Protein AF-A0AAW0LZE9-F1 (afdb_monomer_lite)

Secondary structure (DSSP, 8-state):
---PPPPSB-TTS-B-----GGG-----S-----HHHHHHHHHHHHHHT---SSHHHHHHHTT---PPPPPPTT---

Structure (mmCIF, N/CA/C/O backbone):
data_AF-A0AAW0LZE9-F1
#
_entry.id   AF-A0AAW0LZE9-F1
#
loop_
_atom_site.group_PDB
_atom_site.id
_atom_site.type_symbol
_atom_site.label_atom_id
_atom_site.label_alt_id
_atom_site.label_comp_id
_atom_site.label_asym_id
_atom_site.label_entity_id
_atom_site.label_seq_id
_atom_site.pdbx_PDB_ins_code
_atom_site.Cartn_x
_atom_site.Cartn_y
_atom_site.Cartn_z
_atom_site.occupancy
_atom_site.B_iso_or_equiv
_atom_site.auth_seq_id
_atom_site.auth_comp_id
_atom_site.auth_asym_id
_atom_site.auth_atom_id
_atom_site.pdbx_PDB_model_num
ATOM 1 N N . MET A 1 1 ? -14.168 0.707 -8.707 1.00 35.38 1 MET A N 1
ATOM 2 C CA . MET A 1 1 ? -14.873 0.081 -7.575 1.00 35.38 1 MET A CA 1
ATOM 3 C C . MET A 1 1 ? -13.903 -0.931 -7.018 1.00 35.38 1 MET A C 1
ATOM 5 O O . MET A 1 1 ? -13.669 -1.940 -7.665 1.00 35.38 1 MET A O 1
ATOM 9 N N . GLU A 1 2 ? -13.210 -0.575 -5.946 1.00 44.94 2 GLU A N 1
ATOM 10 C CA . GLU A 1 2 ? -12.174 -1.416 -5.350 1.00 44.94 2 GLU A CA 1
ATOM 11 C C . GLU A 1 2 ? -12.859 -2.523 -4.550 1.00 44.94 2 GLU A C 1
ATOM 13 O O . GLU A 1 2 ? -13.585 -2.254 -3.593 1.00 44.94 2 GLU A O 1
ATOM 18 N N . THR A 1 3 ? -12.716 -3.772 -4.982 1.00 36.53 3 THR A N 1
ATOM 19 C CA . THR A 1 3 ? -13.173 -4.921 -4.202 1.00 36.53 3 THR A CA 1
ATOM 20 C C . THR A 1 3 ? -12.174 -5.137 -3.079 1.00 36.53 3 THR A C 1
ATOM 22 O O . THR A 1 3 ? -11.192 -5.857 -3.259 1.00 36.53 3 THR A O 1
ATOM 25 N N . ARG A 1 4 ? -12.411 -4.505 -1.925 1.00 57.72 4 ARG A N 1
ATOM 26 C CA . ARG A 1 4 ? -11.743 -4.875 -0.673 1.00 57.72 4 ARG A CA 1
ATOM 27 C C . ARG A 1 4 ? -11.902 -6.389 -0.526 1.00 57.72 4 ARG A C 1
ATOM 29 O O . ARG A 1 4 ? -13.027 -6.895 -0.533 1.00 57.72 4 ARG A O 1
ATOM 36 N N . LEU A 1 5 ? -10.787 -7.120 -0.522 1.00 63.81 5 LEU A N 1
ATOM 37 C CA . LEU A 1 5 ? -10.834 -8.566 -0.334 1.00 63.81 5 LEU A CA 1
ATOM 38 C C . LEU A 1 5 ? -11.525 -8.825 1.012 1.00 63.81 5 LEU A C 1
ATOM 40 O O . LEU A 1 5 ? -11.167 -8.169 1.989 1.00 63.81 5 LEU A O 1
ATOM 44 N N . PRO A 1 6 ? -12.518 -9.727 1.081 1.00 69.25 6 PRO A N 1
ATOM 45 C CA . PRO A 1 6 ? -13.167 -10.031 2.347 1.00 69.25 6 PRO A CA 1
ATOM 46 C C . PRO A 1 6 ? -12.135 -10.583 3.329 1.00 69.25 6 PRO A C 1
ATOM 48 O O . PRO A 1 6 ? -11.262 -11.365 2.924 1.00 69.25 6 PRO A O 1
ATOM 51 N N . ASP A 1 7 ? -12.259 -10.163 4.589 1.00 84.19 7 ASP A N 1
ATOM 52 C CA . ASP A 1 7 ? -11.301 -10.465 5.647 1.00 84.19 7 ASP A CA 1
ATOM 53 C C . ASP A 1 7 ? -11.064 -11.981 5.771 1.00 84.19 7 ASP A C 1
ATOM 55 O O . ASP A 1 7 ? -12.005 -12.780 5.694 1.00 84.19 7 ASP A O 1
ATOM 59 N N . PRO A 1 8 ? -9.803 -12.419 5.947 1.00 90.62 8 PRO A N 1
ATOM 60 C CA . PRO A 1 8 ? -9.480 -13.840 6.049 1.00 90.62 8 PRO A CA 1
ATOM 61 C C . PRO A 1 8 ? -10.002 -14.489 7.339 1.00 90.62 8 PRO A C 1
ATOM 63 O O . PRO A 1 8 ? -10.107 -15.717 7.395 1.00 90.62 8 PRO A O 1
ATOM 66 N N . ALA A 1 9 ? -10.335 -13.690 8.356 1.00 93.38 9 ALA A N 1
ATOM 67 C CA . ALA A 1 9 ? -10.834 -14.141 9.648 1.00 93.38 9 ALA A CA 1
ATOM 68 C C . ALA A 1 9 ? -12.078 -13.352 10.078 1.00 93.38 9 ALA A C 1
ATOM 70 O O . ALA A 1 9 ? -12.248 -12.195 9.699 1.00 93.38 9 ALA A O 1
ATOM 71 N N . ASN A 1 10 ? -12.944 -13.984 10.873 1.00 92.31 10 ASN A N 1
ATOM 72 C CA . ASN A 1 10 ? -14.102 -13.324 11.477 1.00 92.31 10 ASN A CA 1
ATOM 73 C C . ASN A 1 10 ? -13.735 -12.632 12.807 1.00 92.31 10 ASN A C 1
ATOM 75 O O . ASN A 1 10 ? -12.617 -12.754 13.308 1.00 92.31 10 ASN A O 1
ATOM 79 N N . SER A 1 11 ? -14.703 -11.938 13.413 1.00 93.25 11 SER A N 1
ATOM 80 C CA . SER A 1 11 ? -14.538 -11.239 14.699 1.00 93.25 11 SER A CA 1
ATOM 81 C C . SER A 1 11 ? -14.200 -12.152 15.885 1.00 93.25 11 SER A C 1
ATOM 83 O O . SER A 1 11 ? -13.761 -11.668 16.922 1.00 93.25 11 SER A O 1
ATOM 85 N N . GLU A 1 12 ? -14.393 -13.463 15.747 1.00 95.62 12 GLU A N 1
ATOM 86 C CA . GLU A 1 12 ? -14.060 -14.477 16.753 1.00 95.62 12 GLU A CA 1
ATOM 87 C C . GLU A 1 12 ? -12.691 -15.134 16.488 1.00 95.62 12 GLU A C 1
ATOM 89 O O . GLU A 1 12 ? -12.338 -16.122 17.123 1.00 95.62 12 GLU A O 1
ATOM 94 N N . SER A 1 13 ? -11.889 -14.575 15.572 1.00 90.69 13 SER A N 1
ATOM 95 C CA . SER A 1 13 ? -10.567 -15.084 15.172 1.00 90.69 13 SER A CA 1
ATOM 96 C C . SER A 1 13 ? -10.573 -16.452 14.470 1.00 90.69 13 SER A C 1
ATOM 98 O O . SER A 1 13 ? -9.530 -17.101 14.378 1.00 90.69 13 SER A O 1
ATOM 100 N N . PHE A 1 14 ? -11.709 -16.894 13.919 1.00 94.56 14 PHE A N 1
ATOM 101 C CA . P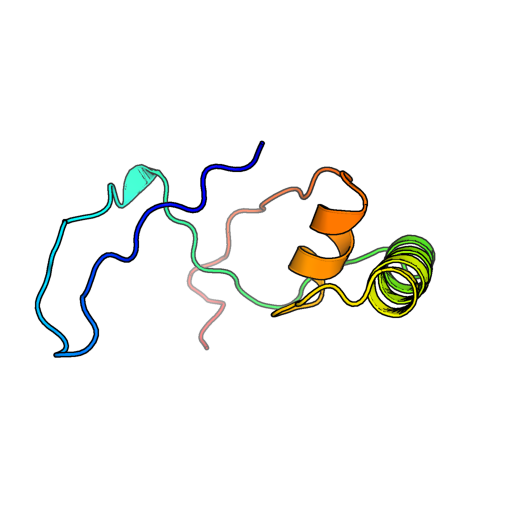HE A 1 14 ? -11.761 -18.093 13.079 1.00 94.56 14 PHE A CA 1
ATOM 102 C C . PHE A 1 14 ? -11.441 -17.771 11.622 1.00 94.56 14 PHE A C 1
ATOM 104 O O . PHE A 1 14 ? -11.914 -16.775 11.072 1.00 94.56 14 PHE A O 1
ATOM 111 N N . VAL A 1 15 ? -10.684 -18.660 10.974 1.00 91.94 15 VAL A N 1
ATOM 112 C CA . VAL A 1 15 ? -10.372 -18.572 9.542 1.00 91.94 15 VAL A CA 1
ATOM 113 C C . VAL A 1 15 ? -11.651 -18.766 8.725 1.00 91.94 15 VAL A C 1
ATOM 115 O O . VAL A 1 15 ? -12.268 -19.827 8.776 1.00 91.94 15 VAL A O 1
ATOM 118 N N . VAL A 1 16 ? -12.019 -17.756 7.938 1.00 94.19 16 VAL A N 1
ATOM 119 C CA . VAL A 1 16 ? -13.153 -17.800 6.998 1.00 94.19 16 VAL A CA 1
ATOM 120 C C . VAL A 1 16 ? -12.681 -18.225 5.609 1.00 94.19 16 VAL A C 1
ATOM 122 O O . VAL A 1 16 ? -13.405 -18.896 4.875 1.00 94.19 16 VAL A O 1
ATOM 125 N N . ARG A 1 17 ? -11.451 -17.851 5.234 1.00 89.62 17 ARG A N 1
ATOM 126 C CA . ARG A 1 17 ? -10.852 -18.202 3.943 1.00 89.62 17 ARG A CA 1
ATOM 127 C C . ARG A 1 17 ? -9.332 -18.108 3.965 1.00 89.62 17 ARG A C 1
ATOM 129 O O . ARG A 1 17 ? -8.746 -17.342 4.723 1.00 89.62 17 ARG A O 1
ATOM 136 N N . THR A 1 18 ? -8.695 -18.826 3.048 1.00 90.12 18 THR A N 1
ATOM 137 C CA . THR A 1 18 ? -7.267 -18.675 2.754 1.00 90.12 18 THR A CA 1
ATOM 138 C C . THR A 1 18 ? -7.078 -17.701 1.590 1.00 90.12 18 THR A C 1
ATOM 140 O O . THR A 1 18 ? -7.736 -17.832 0.557 1.00 90.12 18 THR A O 1
ATOM 143 N N . LEU A 1 19 ? -6.194 -16.716 1.756 1.00 90.00 19 LEU A N 1
ATOM 144 C CA . LEU A 1 19 ? -5.790 -15.793 0.691 1.00 90.00 19 LEU A CA 1
ATOM 145 C C . LEU A 1 19 ? -4.672 -16.417 -0.159 1.00 90.00 19 LEU A C 1
ATOM 147 O O . LEU A 1 19 ? -3.827 -17.144 0.371 1.00 90.00 19 LEU A O 1
ATOM 151 N N . ASP A 1 20 ? -4.643 -16.121 -1.461 1.00 89.25 20 ASP A N 1
ATOM 152 C CA . ASP A 1 20 ? -3.529 -16.524 -2.325 1.00 89.25 20 ASP A CA 1
ATOM 153 C C . ASP A 1 20 ? -2.287 -15.693 -1.987 1.00 89.25 20 ASP A C 1
ATOM 155 O O . ASP A 1 20 ? -2.206 -14.504 -2.285 1.00 89.25 20 ASP A O 1
ATOM 159 N N . ARG A 1 21 ? -1.294 -16.324 -1.357 1.00 89.00 21 ARG A N 1
ATOM 160 C CA . ARG A 1 21 ? -0.067 -15.644 -0.920 1.00 89.00 21 ARG A CA 1
ATOM 161 C C . ARG A 1 21 ? 0.764 -15.094 -2.078 1.00 89.00 21 ARG A C 1
ATOM 163 O O . ARG A 1 21 ? 1.565 -14.202 -1.844 1.00 89.00 21 ARG A O 1
ATOM 170 N N . LYS A 1 22 ? 0.578 -15.585 -3.310 1.00 88.06 22 LYS A N 1
ATOM 171 C CA . LYS A 1 22 ? 1.311 -15.087 -4.488 1.00 88.06 22 LYS A CA 1
ATOM 172 C C . LYS A 1 22 ? 0.923 -13.661 -4.870 1.00 88.06 22 LYS A C 1
ATOM 174 O O . LYS A 1 22 ? 1.671 -13.004 -5.584 1.00 88.06 22 LYS A O 1
ATOM 179 N N . THR A 1 23 ? -0.244 -13.200 -4.422 1.00 86.38 23 THR A N 1
ATOM 180 C CA . THR A 1 23 ? -0.747 -11.851 -4.701 1.00 86.38 23 THR A CA 1
ATOM 181 C C . THR A 1 23 ? -0.573 -10.905 -3.516 1.00 86.38 23 THR A C 1
ATOM 183 O O . THR A 1 23 ? -0.960 -9.745 -3.615 1.00 86.38 23 THR A O 1
ATOM 186 N N . LEU A 1 24 ? -0.055 -11.388 -2.384 1.00 87.44 24 LEU A N 1
ATOM 187 C CA . LEU A 1 24 ? 0.113 -10.591 -1.174 1.00 87.44 24 LEU A CA 1
ATOM 188 C C . LEU A 1 24 ? 1.533 -10.040 -1.095 1.00 87.44 24 LEU A C 1
ATOM 190 O O . LEU A 1 24 ? 2.502 -10.776 -1.269 1.00 87.44 24 LEU A O 1
ATOM 194 N N . TRP A 1 25 ? 1.630 -8.754 -0.778 1.00 85.38 25 TRP A N 1
ATOM 195 C CA . TRP A 1 25 ? 2.882 -8.058 -0.514 1.00 85.38 25 TRP A CA 1
ATOM 196 C C . TRP A 1 25 ? 2.826 -7.470 0.889 1.00 85.38 25 TRP A C 1
ATOM 198 O O . TRP A 1 25 ? 1.837 -6.841 1.263 1.00 85.38 25 TRP A O 1
ATOM 208 N N . GLU A 1 26 ? 3.876 -7.692 1.673 1.00 84.56 26 GLU A N 1
ATOM 209 C CA . GLU A 1 26 ? 4.020 -7.038 2.967 1.00 84.56 26 GLU A CA 1
ATOM 210 C C . GLU A 1 26 ? 4.633 -5.655 2.756 1.00 84.56 26 GLU A C 1
ATOM 212 O O . GLU A 1 26 ? 5.718 -5.523 2.186 1.00 84.56 26 GLU A O 1
ATOM 217 N N . MET A 1 27 ? 3.928 -4.618 3.200 1.00 83.31 27 MET A N 1
ATOM 218 C CA . MET A 1 27 ? 4.395 -3.248 3.051 1.00 83.31 27 MET A CA 1
ATOM 219 C C . MET A 1 27 ? 5.520 -2.950 4.051 1.00 83.31 27 MET A C 1
ATOM 221 O O . MET A 1 27 ? 5.363 -3.151 5.256 1.00 83.31 27 MET A O 1
ATOM 225 N N . GLN A 1 28 ? 6.646 -2.441 3.549 1.00 81.69 28 GLN A N 1
ATOM 226 C CA . GLN A 1 28 ? 7.841 -2.114 4.336 1.00 81.69 28 GLN A CA 1
ATOM 227 C C . GLN A 1 28 ? 8.179 -0.618 4.243 1.00 81.69 28 GLN A C 1
ATOM 229 O O . GLN A 1 28 ? 7.635 0.109 3.411 1.00 81.69 28 GLN A O 1
ATOM 234 N N . THR A 1 29 ? 9.093 -0.155 5.096 1.00 82.69 29 THR A N 1
ATOM 235 C CA . THR A 1 29 ? 9.680 1.196 5.045 1.00 82.69 29 THR A CA 1
ATOM 236 C C . THR A 1 29 ? 11.130 1.135 4.531 1.00 82.69 29 THR A C 1
ATOM 238 O O . THR A 1 29 ? 11.749 0.077 4.615 1.00 82.69 29 THR A O 1
ATOM 241 N N . PRO A 1 30 ? 11.715 2.224 3.993 1.00 86.38 30 PRO A N 1
ATOM 242 C CA . PRO A 1 30 ? 11.113 3.534 3.758 1.00 86.38 30 PRO A CA 1
ATOM 243 C C . PRO A 1 30 ? 10.114 3.517 2.596 1.00 86.38 30 PRO A C 1
ATOM 245 O O . PRO A 1 30 ? 10.331 2.868 1.577 1.00 86.38 30 PRO A O 1
ATOM 248 N N . GLN A 1 31 ? 9.040 4.289 2.741 1.00 84.88 31 GLN A N 1
ATOM 249 C CA . GLN A 1 31 ? 8.122 4.620 1.654 1.00 84.88 31 GLN A CA 1
ATOM 250 C C . GLN A 1 31 ? 8.502 6.003 1.116 1.00 84.88 31 GLN A C 1
ATOM 252 O O . GLN A 1 31 ? 8.746 6.924 1.895 1.00 84.88 31 GLN A O 1
ATOM 257 N N . VAL A 1 32 ? 8.589 6.158 -0.207 1.00 90.75 32 VAL A N 1
ATOM 258 C CA . VAL A 1 32 ? 8.996 7.423 -0.840 1.00 90.75 32 VAL A CA 1
ATOM 259 C C . VAL A 1 32 ? 7.819 8.012 -1.599 1.00 90.75 32 VAL A C 1
ATOM 261 O O . VAL A 1 32 ? 7.346 7.437 -2.577 1.00 90.75 32 VAL A O 1
ATOM 264 N N . ILE A 1 33 ? 7.364 9.185 -1.161 1.00 92.19 33 ILE A N 1
ATOM 265 C CA . ILE A 1 33 ? 6.203 9.876 -1.725 1.00 92.19 33 ILE A CA 1
ATOM 266 C C . ILE A 1 33 ? 6.590 11.318 -2.036 1.00 92.19 33 ILE A C 1
ATOM 268 O O . ILE A 1 33 ? 7.295 11.976 -1.270 1.00 92.19 33 ILE A O 1
ATOM 272 N N . LYS A 1 34 ? 6.120 11.826 -3.178 1.00 94.38 34 LYS A N 1
ATOM 273 C CA . LYS A 1 34 ? 6.315 13.230 -3.539 1.00 94.38 34 LYS A CA 1
ATOM 274 C C . LYS A 1 34 ? 5.521 14.135 -2.581 1.00 94.38 34 LYS A C 1
ATOM 276 O O . LYS A 1 34 ? 4.312 13.919 -2.445 1.00 94.38 34 LYS A O 1
ATOM 281 N N . PRO A 1 35 ? 6.132 15.161 -1.957 1.00 94.56 35 PRO A N 1
ATOM 282 C CA . PRO A 1 35 ? 5.451 16.008 -0.974 1.00 94.56 35 PRO A CA 1
ATOM 283 C C . PRO A 1 35 ? 4.144 16.633 -1.482 1.00 94.56 35 PRO A C 1
ATOM 285 O O . PRO A 1 35 ? 3.170 16.749 -0.740 1.00 94.56 35 PRO A O 1
ATOM 288 N N . GLU A 1 36 ? 4.085 17.006 -2.761 1.00 95.69 36 GLU A N 1
ATOM 289 C CA . GLU A 1 36 ? 2.893 17.581 -3.377 1.00 95.69 36 GLU A CA 1
ATOM 290 C C . GLU A 1 36 ? 1.737 16.585 -3.524 1.00 95.69 36 GLU A C 1
ATOM 292 O O . GLU A 1 36 ? 0.578 16.999 -3.466 1.00 95.69 36 GLU A O 1
ATOM 297 N N . LEU A 1 37 ? 2.028 15.291 -3.700 1.00 94.75 37 LEU A N 1
ATOM 298 C CA . LEU A 1 37 ? 1.001 14.249 -3.728 1.00 94.75 37 LEU A CA 1
ATOM 299 C C . LEU A 1 37 ? 0.442 14.043 -2.328 1.00 94.75 37 LEU A C 1
ATOM 301 O O . LEU A 1 37 ? -0.772 14.062 -2.155 1.00 94.75 37 LEU A O 1
ATOM 305 N N . LEU A 1 38 ? 1.319 13.951 -1.328 1.00 94.19 38 LEU A N 1
ATOM 306 C CA . LEU A 1 38 ? 0.902 13.770 0.057 1.00 94.19 38 LEU A CA 1
ATOM 307 C C . LEU A 1 38 ? 0.017 14.934 0.528 1.00 94.19 38 LEU A C 1
ATOM 309 O O . LEU A 1 38 ? -1.065 14.717 1.068 1.00 94.19 38 LEU A O 1
ATOM 313 N N . LYS A 1 39 ? 0.411 16.179 0.228 1.00 95.56 39 LYS A N 1
ATOM 314 C CA . LYS A 1 39 ? -0.383 17.370 0.562 1.00 95.56 39 LYS A CA 1
ATOM 315 C C . LYS A 1 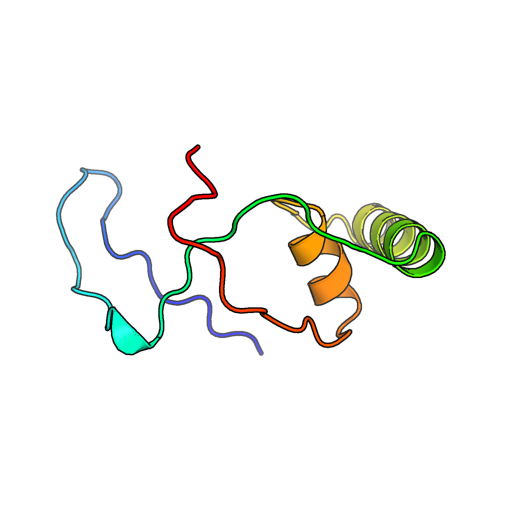39 ? -1.775 17.348 -0.082 1.00 95.56 39 LYS A C 1
ATOM 317 O O . LYS A 1 39 ? -2.768 17.557 0.609 1.00 95.56 39 LYS A O 1
ATOM 322 N N . LYS A 1 40 ? -1.857 17.068 -1.388 1.00 95.75 40 LYS A N 1
ATOM 323 C CA . LYS A 1 40 ? -3.141 16.975 -2.108 1.00 95.75 40 LYS A CA 1
ATOM 324 C C . LYS A 1 40 ? -4.024 15.856 -1.565 1.00 95.75 40 LYS A C 1
ATOM 326 O O . LYS A 1 40 ? -5.239 16.017 -1.497 1.00 95.75 40 LYS A O 1
ATOM 331 N N . GLY A 1 41 ? -3.418 14.734 -1.191 1.00 95.19 41 GLY A N 1
ATOM 332 C CA . GLY A 1 41 ? -4.121 13.592 -0.624 1.00 95.19 41 GLY A CA 1
ATOM 333 C C . GLY A 1 41 ? -4.735 13.930 0.728 1.00 95.19 41 GLY A C 1
ATOM 334 O O . GLY A 1 41 ? -5.924 13.706 0.922 1.00 95.19 41 GLY A O 1
ATOM 335 N N . PHE A 1 42 ? -3.984 14.579 1.621 1.00 94.75 42 PHE A N 1
ATOM 336 C CA . PHE A 1 42 ? -4.531 15.063 2.891 1.00 94.75 42 PHE A CA 1
ATOM 337 C C . PHE A 1 42 ? -5.674 16.071 2.703 1.00 94.75 42 PHE A C 1
ATOM 339 O O . PHE A 1 42 ? -6.676 15.999 3.410 1.00 94.75 42 PHE A O 1
ATOM 346 N N . GLU A 1 43 ? -5.565 16.996 1.745 1.00 95.75 43 GLU A N 1
ATOM 347 C CA . GLU A 1 43 ? -6.651 17.935 1.426 1.00 95.75 43 GLU A CA 1
ATOM 348 C C . GLU A 1 43 ? -7.922 17.208 0.954 1.00 95.75 43 GLU A C 1
ATOM 350 O O . GLU A 1 43 ? -9.026 17.570 1.363 1.00 95.75 43 GLU A O 1
ATOM 355 N N . LEU A 1 44 ? -7.774 16.172 0.122 1.00 95.06 44 LEU A N 1
ATOM 356 C CA . LEU A 1 44 ? -8.872 15.320 -0.342 1.00 95.06 44 LEU A CA 1
ATOM 357 C C . LEU A 1 44 ? -9.521 14.560 0.821 1.00 95.06 44 LEU A C 1
ATOM 359 O O . LEU A 1 44 ? -10.727 14.671 1.031 1.00 95.06 44 LEU A O 1
ATOM 363 N N . VAL A 1 45 ? -8.709 13.828 1.585 1.00 94.00 45 VAL A N 1
ATOM 364 C CA . VAL A 1 45 ? -9.142 12.983 2.705 1.00 94.00 45 VAL A CA 1
ATOM 365 C C . VAL A 1 45 ? -9.891 13.804 3.751 1.00 94.00 45 VAL A C 1
ATOM 367 O O . VAL A 1 45 ? -10.977 13.412 4.167 1.00 94.00 45 VAL A O 1
ATOM 370 N N . ASN A 1 46 ? -9.374 14.983 4.109 1.00 93.31 46 ASN A N 1
ATOM 371 C CA . ASN A 1 46 ? -10.025 15.873 5.070 1.00 93.31 46 ASN A CA 1
ATOM 372 C C . ASN A 1 46 ? -11.340 16.453 4.542 1.00 93.31 46 ASN A C 1
ATOM 374 O O . ASN A 1 46 ? -12.299 16.589 5.297 1.00 93.31 46 ASN A O 1
ATOM 378 N N . ARG A 1 47 ? -11.396 16.810 3.253 1.00 95.81 47 ARG A N 1
ATOM 379 C CA . ARG A 1 47 ? -12.615 17.351 2.636 1.00 95.81 47 ARG A CA 1
ATOM 380 C C . ARG A 1 47 ? -13.726 16.305 2.557 1.00 95.81 47 ARG A C 1
ATOM 382 O O . ARG A 1 47 ? -14.893 16.660 2.680 1.00 95.81 47 ARG A O 1
ATOM 389 N N . GLU A 1 48 ? -13.366 15.048 2.317 1.00 95.00 48 GLU A N 1
ATOM 390 C CA . GLU A 1 48 ? -14.317 13.963 2.046 1.00 95.00 48 GLU A CA 1
ATOM 391 C C . GLU A 1 48 ? -14.548 13.037 3.249 1.00 95.00 48 GLU A C 1
ATOM 393 O O . GLU A 1 48 ? -15.429 12.184 3.197 1.00 95.00 48 GLU A O 1
ATOM 398 N N . GLY A 1 49 ? -13.813 13.231 4.350 1.00 92.50 49 GLY A N 1
ATOM 399 C CA . GLY A 1 49 ? -13.942 12.426 5.567 1.00 92.50 49 GLY A CA 1
ATOM 400 C C . GLY A 1 49 ? -13.530 10.967 5.363 1.00 92.50 49 GLY A C 1
ATOM 401 O O . GLY A 1 49 ? -14.174 10.070 5.903 1.00 92.50 49 GLY A O 1
ATOM 402 N N . LEU A 1 50 ? -12.503 10.725 4.541 1.00 91.06 50 LEU A N 1
ATOM 403 C CA . LEU A 1 50 ? -12.053 9.377 4.185 1.00 91.06 50 LEU A CA 1
ATOM 404 C C . LEU A 1 50 ? -11.192 8.766 5.300 1.00 91.06 50 LEU A C 1
ATOM 406 O O . LEU A 1 50 ? -10.407 9.454 5.949 1.00 91.06 50 LEU A O 1
ATOM 410 N N . GLU A 1 51 ? -11.310 7.455 5.498 1.00 88.31 51 GLU A N 1
ATOM 411 C CA . GLU A 1 51 ? -10.429 6.701 6.392 1.00 88.31 51 GLU A CA 1
ATOM 412 C C . GLU A 1 51 ? -9.137 6.314 5.651 1.00 88.31 51 GLU A C 1
ATOM 414 O O . GLU A 1 51 ? -9.176 5.892 4.489 1.00 88.31 51 GLU A O 1
ATOM 419 N N . VAL A 1 52 ? -7.990 6.474 6.315 1.00 86.62 52 VAL A N 1
ATOM 420 C CA . VAL A 1 52 ? -6.654 6.160 5.785 1.00 86.62 52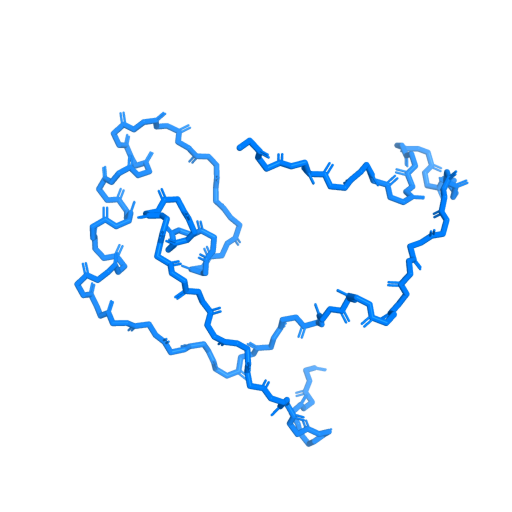 VAL A CA 1
ATOM 421 C C . VAL A 1 52 ? -5.824 5.444 6.845 1.00 86.62 52 VAL A C 1
ATOM 423 O O . VAL A 1 52 ? -5.929 5.757 8.030 1.00 86.62 52 VAL A O 1
ATOM 426 N N . THR A 1 53 ? -5.012 4.475 6.427 1.00 83.25 53 THR A N 1
ATOM 427 C CA . THR A 1 53 ? -4.232 3.606 7.330 1.00 83.25 53 THR A CA 1
ATOM 428 C C . THR A 1 53 ? -2.737 3.908 7.313 1.00 83.25 53 THR A C 1
ATOM 430 O O . THR A 1 53 ? -2.053 3.659 8.303 1.00 83.25 53 THR A O 1
ATOM 433 N N . ASP A 1 54 ? -2.230 4.442 6.203 1.00 81.94 54 ASP A N 1
ATOM 434 C CA . ASP A 1 54 ? -0.837 4.853 6.004 1.00 81.94 54 ASP A CA 1
ATOM 435 C C . ASP A 1 54 ? -0.713 5.910 4.885 1.00 81.94 54 ASP A C 1
ATOM 437 O O . ASP A 1 54 ? -1.704 6.289 4.251 1.00 81.94 54 ASP A O 1
ATOM 441 N N . ASP A 1 55 ? 0.505 6.392 4.621 1.00 85.81 55 ASP A N 1
ATOM 442 C CA . ASP A 1 55 ? 0.739 7.428 3.609 1.00 85.81 55 ASP A CA 1
ATOM 443 C C . ASP A 1 55 ? 0.462 6.947 2.173 1.00 85.81 55 ASP A C 1
ATOM 445 O O . ASP A 1 55 ? 0.095 7.743 1.306 1.00 85.81 55 ASP A O 1
ATOM 449 N N . VAL A 1 56 ? 0.607 5.647 1.905 1.00 86.06 56 VAL A N 1
ATOM 450 C CA . VAL A 1 56 ? 0.309 5.055 0.594 1.00 86.06 56 VAL A CA 1
ATOM 451 C C . VAL A 1 56 ? -1.197 5.076 0.340 1.00 86.06 56 VAL A C 1
ATOM 453 O O . VAL A 1 56 ? -1.622 5.532 -0.721 1.00 86.06 56 VAL A O 1
ATOM 456 N N . SER A 1 57 ? -2.008 4.710 1.335 1.00 86.44 57 SER A N 1
ATOM 457 C CA . SER A 1 57 ? -3.473 4.732 1.253 1.00 86.44 57 SER A CA 1
ATOM 458 C C . SER A 1 57 ? -4.031 6.137 0.979 1.00 86.44 57 SER A C 1
ATOM 460 O O . SER A 1 57 ? -5.041 6.295 0.294 1.00 86.44 57 SER A O 1
ATOM 462 N N . ILE A 1 58 ? -3.334 7.195 1.418 1.00 90.50 58 ILE A N 1
ATOM 463 C CA . ILE A 1 58 ? -3.665 8.587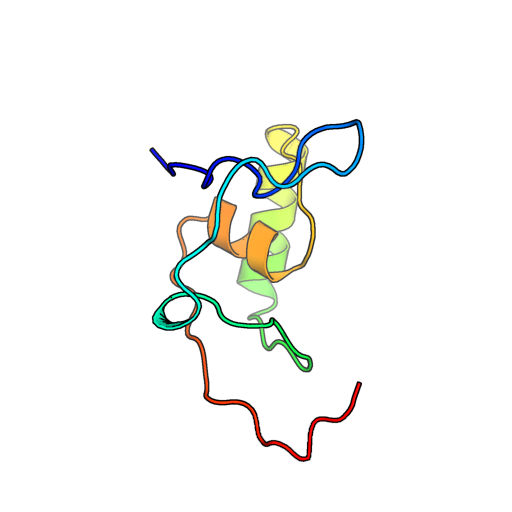 1.069 1.00 90.50 58 ILE A CA 1
ATOM 464 C C . ILE A 1 58 ? -3.476 8.839 -0.436 1.00 90.50 58 ILE A C 1
ATOM 466 O O . ILE A 1 58 ? -4.291 9.512 -1.073 1.00 90.50 58 ILE A O 1
ATOM 470 N N . VAL A 1 59 ? -2.395 8.315 -1.018 1.00 91.06 59 VAL A N 1
ATOM 471 C CA . VAL A 1 59 ? -2.076 8.464 -2.447 1.00 91.06 59 VAL A CA 1
ATOM 472 C C . VAL A 1 59 ? -3.012 7.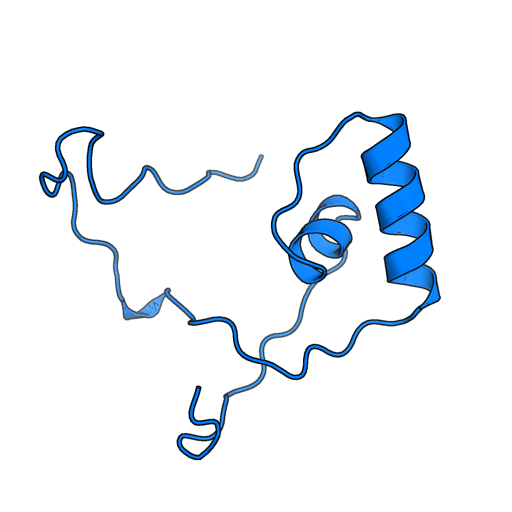621 -3.320 1.00 91.06 59 VAL A C 1
ATOM 474 O O . VAL A 1 59 ? -3.384 8.056 -4.413 1.00 91.06 59 VAL A O 1
ATOM 477 N N . GLU A 1 60 ? -3.464 6.468 -2.829 1.00 89.06 60 GLU A N 1
ATOM 478 C CA . GLU A 1 60 ? -4.465 5.631 -3.502 1.00 89.06 60 GLU A CA 1
ATOM 479 C C . GLU A 1 60 ? -5.803 6.363 -3.679 1.00 89.06 60 GLU A C 1
ATOM 481 O O . GLU A 1 60 ? -6.389 6.315 -4.764 1.00 89.06 60 GLU A O 1
ATOM 486 N N . HIS A 1 61 ? -6.243 7.148 -2.684 1.00 90.00 61 HIS A N 1
ATOM 487 C CA . HIS A 1 61 ? -7.453 7.982 -2.801 1.00 90.00 61 HIS A CA 1
ATOM 488 C C . HIS A 1 61 ? -7.355 9.035 -3.915 1.00 90.00 61 HIS A C 1
ATOM 490 O O . HIS A 1 61 ? -8.364 9.398 -4.524 1.00 90.00 61 HIS A O 1
ATOM 496 N N . LEU A 1 62 ? -6.142 9.480 -4.265 1.00 91.44 62 LEU A N 1
ATOM 497 C CA . LEU A 1 62 ? -5.902 10.351 -5.425 1.00 91.44 62 LEU A CA 1
ATOM 498 C C . LEU A 1 62 ? -5.964 9.608 -6.771 1.00 91.44 62 LEU A C 1
ATOM 500 O O . LEU A 1 62 ? -5.793 10.237 -7.819 1.00 91.44 62 LEU A O 1
ATOM 504 N N . LYS A 1 63 ? -6.183 8.287 -6.765 1.00 90.69 63 LYS A N 1
ATOM 505 C CA . LYS A 1 63 ? -6.094 7.391 -7.930 1.00 90.69 63 LYS A CA 1
ATOM 506 C C . LYS A 1 63 ? -4.734 7.461 -8.627 1.00 90.69 63 LYS A C 1
ATOM 508 O O . LYS A 1 63 ? -4.639 7.257 -9.840 1.00 90.69 63 LYS A O 1
ATOM 513 N N . HIS A 1 64 ? -3.686 7.795 -7.876 1.00 90.88 64 HIS A N 1
ATOM 514 C CA . HIS A 1 64 ? -2.330 7.814 -8.397 1.00 90.88 64 HIS A CA 1
ATOM 515 C C . HIS A 1 64 ? -1.729 6.409 -8.274 1.00 90.88 64 HIS A C 1
ATOM 517 O O . HIS A 1 64 ? -1.849 5.801 -7.212 1.00 90.88 64 HIS A O 1
ATOM 523 N N . PRO A 1 65 ? -1.094 5.868 -9.327 1.00 89.19 65 PRO A N 1
ATOM 524 C CA . PRO A 1 65 ? -0.495 4.544 -9.249 1.00 89.19 65 PRO A CA 1
ATOM 525 C C . PRO A 1 65 ? 0.667 4.532 -8.252 1.00 89.19 65 PR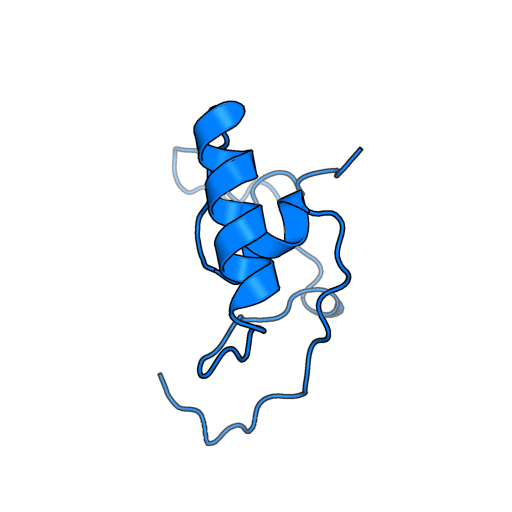O A C 1
ATOM 527 O O . PRO A 1 65 ? 1.513 5.430 -8.254 1.00 89.19 65 PRO A O 1
ATOM 530 N N . VAL A 1 66 ? 0.723 3.481 -7.438 1.00 89.44 66 VAL A N 1
ATOM 531 C CA . VAL A 1 66 ? 1.815 3.205 -6.501 1.00 89.44 66 VAL A CA 1
ATOM 532 C C . VAL A 1 66 ? 2.652 2.068 -7.074 1.00 89.44 66 VAL A C 1
ATOM 534 O O . VAL A 1 66 ? 2.121 1.045 -7.502 1.00 89.44 66 VAL A O 1
ATOM 537 N N . TYR A 1 67 ? 3.968 2.260 -7.121 1.00 90.31 67 TYR A N 1
ATOM 538 C CA . TYR A 1 67 ? 4.896 1.260 -7.635 1.00 90.31 67 TYR A CA 1
ATOM 539 C C . TYR A 1 67 ? 5.515 0.474 -6.480 1.00 90.31 67 TYR A C 1
ATOM 541 O O . TYR A 1 67 ? 6.078 1.069 -5.562 1.00 90.31 67 TYR A O 1
ATOM 549 N N . ILE A 1 68 ? 5.434 -0.856 -6.542 1.00 88.75 68 ILE A N 1
ATOM 550 C CA . ILE A 1 68 ? 6.049 -1.754 -5.561 1.00 88.75 68 ILE A CA 1
ATOM 551 C C . ILE A 1 68 ? 7.447 -2.126 -6.053 1.00 88.75 68 ILE A C 1
ATOM 553 O O . ILE A 1 68 ? 7.621 -2.586 -7.181 1.00 88.75 68 ILE A O 1
ATOM 557 N N . THR A 1 69 ? 8.445 -1.942 -5.195 1.00 85.69 69 THR A N 1
ATOM 558 C CA . THR A 1 69 ? 9.807 -2.441 -5.412 1.00 85.69 69 THR A CA 1
ATOM 559 C C . THR A 1 69 ? 10.028 -3.688 -4.571 1.00 85.69 69 THR A C 1
ATOM 561 O O . THR A 1 69 ? 9.567 -3.745 -3.432 1.00 85.69 69 THR A O 1
ATOM 564 N N . GLU A 1 70 ? 10.775 -4.662 -5.089 1.00 82.88 70 GLU A N 1
ATOM 565 C CA . GLU A 1 70 ? 11.190 -5.814 -4.288 1.00 82.88 70 GLU A CA 1
ATOM 566 C C . GLU A 1 70 ? 11.997 -5.347 -3.069 1.00 82.88 70 GLU A C 1
ATOM 568 O O . GLU A 1 70 ? 12.995 -4.633 -3.191 1.00 82.88 70 GLU A O 1
ATOM 573 N N . GLY A 1 71 ? 11.529 -5.721 -1.879 1.00 72.12 71 GLY A N 1
ATOM 574 C CA . GLY A 1 71 ? 12.260 -5.493 -0.642 1.00 72.12 71 GLY A CA 1
ATOM 575 C C . GLY A 1 71 ? 13.471 -6.421 -0.550 1.00 72.12 71 GLY A C 1
ATOM 576 O O . GLY A 1 71 ? 13.440 -7.557 -1.020 1.00 72.12 71 GLY A O 1
ATOM 577 N N . SER A 1 72 ? 14.540 -5.960 0.096 1.00 71.69 72 SER A N 1
ATOM 578 C CA . SER A 1 72 ? 15.631 -6.851 0.498 1.00 71.69 72 SER A CA 1
ATOM 579 C C . SER A 1 72 ? 15.231 -7.625 1.754 1.00 71.69 72 SER A C 1
ATOM 581 O O . SER A 1 72 ? 14.699 -7.032 2.690 1.00 71.69 72 SER A O 1
ATOM 583 N N . TYR A 1 73 ? 15.597 -8.908 1.834 1.00 59.84 73 TYR A N 1
ATOM 584 C CA . TYR A 1 73 ? 15.511 -9.713 3.065 1.00 59.84 73 TYR A CA 1
ATOM 585 C C . TYR A 1 73 ? 16.237 -9.083 4.266 1.00 59.84 73 TYR A C 1
ATOM 587 O O . TYR A 1 73 ? 15.987 -9.456 5.407 1.00 59.84 73 TYR A O 1
ATOM 595 N N . THR A 1 74 ? 17.153 -8.141 4.025 1.00 61.03 74 THR A N 1
ATOM 596 C CA . THR A 1 74 ? 17.867 -7.402 5.076 1.00 61.03 74 THR A CA 1
ATOM 597 C C . THR A 1 74 ? 17.062 -6.244 5.660 1.00 61.03 74 THR A C 1
ATOM 599 O O . THR A 1 74 ? 17.536 -5.602 6.594 1.00 61.03 74 THR A O 1
ATOM 602 N N . ASN A 1 75 ? 15.883 -5.941 5.114 1.00 61.19 75 ASN A N 1
ATOM 603 C CA . ASN A 1 75 ? 14.963 -4.982 5.705 1.00 61.19 75 ASN A CA 1
ATOM 604 C C . ASN A 1 75 ? 14.197 -5.680 6.836 1.00 61.19 75 ASN A C 1
ATOM 606 O O . ASN A 1 75 ? 13.077 -6.151 6.658 1.00 61.19 75 ASN A O 1
ATOM 610 N N . ILE A 1 76 ? 14.886 -5.862 7.962 1.00 55.88 76 ILE A N 1
ATOM 611 C CA . ILE A 1 76 ? 14.341 -6.508 9.155 1.00 55.88 76 ILE A CA 1
ATOM 612 C C . ILE A 1 76 ? 13.548 -5.457 9.931 1.00 55.88 76 ILE A C 1
ATOM 614 O O . ILE A 1 76 ? 14.106 -4.428 10.321 1.00 55.88 76 ILE A O 1
ATOM 618 N N . LYS A 1 77 ? 12.266 -5.743 10.154 1.00 56.22 77 LYS A N 1
ATOM 619 C CA . LYS A 1 77 ? 11.380 -5.008 11.058 1.00 56.22 77 LYS A CA 1
ATOM 620 C C . LYS A 1 77 ? 11.277 -5.717 12.404 1.00 56.22 77 LYS A C 1
ATOM 622 O O . LYS A 1 77 ? 11.291 -6.969 12.405 1.00 56.22 77 LYS A O 1
#

pLDDT: mean 84.59, std 13.66, range [35.38, 95.81]

InterPro domains:
  IPR029044 Nucleotide-diphospho-sugar transferases [G3DSA:3.90.550.10] (3-77)
  IPR029044 Nucleotide-diphospho-sugar transferases [SSF53448] (11-77)
  IPR034683 Cytidylyltransferase IspD/TarI [PF01128] (9-77)
  IPR050088 IspD/TarI cytidylyltransferase, baterial-type [PTHR32125] (9-77)

Foldseek 3Di:
DDPPPPDQADPVRDGPDDDDVVPDDDDADDDDDDPVLLVVLVVVCVVPVHDDDDSVSSSVVVVDDDDDDDDDPVRDD

Radius of gyration: 15.39 Å; chains: 1; bounding box: 33×37×26 Å

Sequence (77 aa):
METRLPDPANSESFVVRTLDRKTLWEMQTPQVIKPELLKKGFELVNREGLEVTDDVSIVEHLKHPVYITEGSYTNIK

Organism: Quercus suber (NCBI:txid58331)